Protein AF-A0A8T7JXK4-F1 (afdb_monomer)

Secondary structure (DSSP, 8-state):
---------HHHHHHHHHHS-HHHHHHHHHHHTTTT--EEHHHHHHHTT-SS--HHHHHHHHHHHHTTSEEEEEEE-SSTTPPEEEEEEE-HHHHHHHHHHHHHHHHTT-------------TTSSSS--

pLDDT: mean 80.35, std 18.59, range [34.06, 96.75]

Solvent-accessible surfa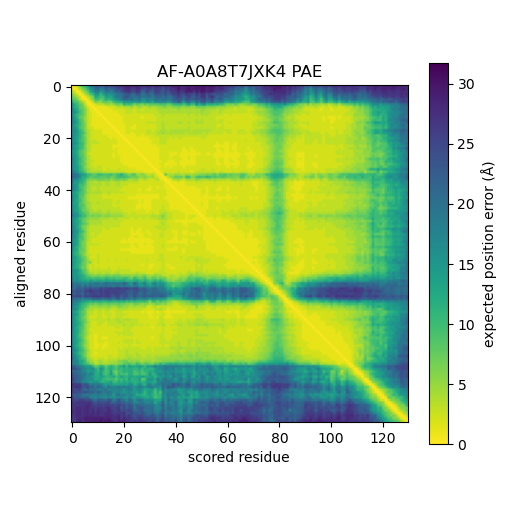ce area (backbone atoms only — not comparable to full-atom values): 7896 Å² total; per-residue (Å²): 134,82,81,78,70,81,81,81,47,58,64,61,49,46,56,53,61,69,71,46,52,75,68,52,47,51,49,52,52,54,45,49,46,46,70,68,38,76,38,37,58,66,57,52,12,51,75,71,75,34,98,60,66,48,77,67,55,51,51,47,53,50,51,33,34,76,74,59,45,27,43,80,51,76,45,82,46,101,49,102,83,54,66,71,44,54,30,36,22,40,31,74,69,42,53,53,44,52,53,52,35,44,55,50,27,62,73,70,80,39,83,60,85,79,77,91,65,82,65,74,82,59,78,84,70,67,75,80,78,122

Sequence (130 aa):
MQATMPKMDVIAFDDIVTALTPHKIRILETVYNFEHRWASRMQISRALGKKRLTPYDIRALTMFVDIGIMELSTRPMSSPLTETIYIYRISDTTAALIKEWVDWRRQNGHRPMMRSREPVQFELHLADEV

Nearest PDB structures (foldseek):
  2dpd-assembly1_B  TM=6.073E-01  e=2.375E-03  Bacillus subtilis
  5gpy-assembly1_A  TM=5.475E-01  e=2.525E-03  Homo sapiens
  7tjh-assembly1_I  TM=5.942E-01  e=9.714E-03  Saccharomyces cer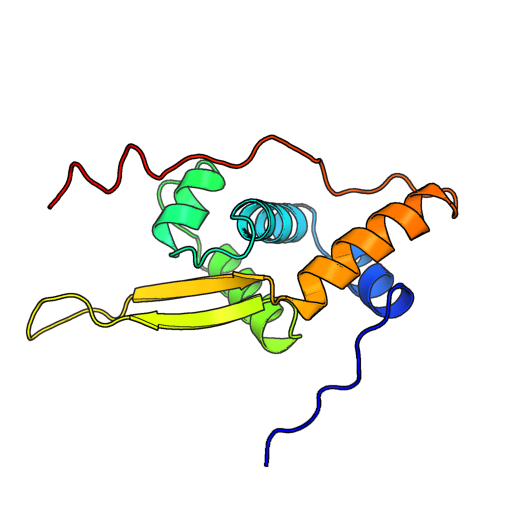evisiae
  8gxs-assembly1_EA  TM=5.011E-01  e=9.137E-03  Homo sapiens
  5xoh-assembly1_A-2  TM=5.109E-01  e=2.026E-02  Kitagawia praeruptora

Mean predicted aligned error: 8.75 Å

Radius of gyration: 15.86 Å; Cα contacts (8 Å, |Δi|>4): 126; chains: 1; bounding box: 45×24×43 Å

Structure (mmCIF, N/CA/C/O backbone):
data_AF-A0A8T7JXK4-F1
#
_entry.id   AF-A0A8T7JXK4-F1
#
loop_
_atom_site.group_PDB
_atom_site.id
_atom_site.type_symbol
_atom_site.label_atom_id
_atom_site.label_alt_id
_atom_site.label_comp_id
_atom_site.label_asym_id
_atom_site.label_entity_id
_atom_site.label_seq_id
_atom_site.pdbx_PDB_ins_code
_atom_site.Cartn_x
_atom_site.Cartn_y
_atom_site.Cartn_z
_atom_site.occupancy
_atom_site.B_iso_or_equiv
_atom_site.auth_seq_id
_atom_site.auth_comp_id
_atom_site.auth_asym_id
_atom_site.auth_atom_id
_atom_site.pdbx_PDB_model_num
ATOM 1 N N . MET A 1 1 ? -19.029 -11.609 -12.740 1.00 34.75 1 MET A N 1
ATOM 2 C CA . MET A 1 1 ? -17.993 -11.352 -13.764 1.00 34.75 1 MET A CA 1
ATOM 3 C C . MET A 1 1 ? -16.899 -10.543 -13.089 1.00 34.75 1 MET A C 1
ATOM 5 O O . MET A 1 1 ? -17.153 -9.399 -12.745 1.00 34.75 1 MET A O 1
ATOM 9 N N . GLN A 1 2 ? -15.755 -11.149 -12.765 1.00 34.06 2 GLN A N 1
ATOM 10 C CA . GLN A 1 2 ? -14.617 -10.400 -12.223 1.00 34.06 2 GLN A CA 1
ATOM 11 C C . GLN A 1 2 ? -13.885 -9.777 -13.409 1.00 34.06 2 GLN A C 1
ATOM 13 O O . GLN A 1 2 ? -13.452 -10.500 -14.304 1.00 34.06 2 GLN A O 1
ATOM 18 N N . ALA A 1 3 ? -13.820 -8.447 -13.453 1.00 36.94 3 ALA A N 1
ATOM 19 C CA . ALA A 1 3 ? -12.987 -7.746 -14.415 1.00 36.94 3 ALA A CA 1
ATOM 20 C C . ALA A 1 3 ? -11.540 -8.188 -14.180 1.00 36.94 3 ALA A C 1
ATOM 22 O O . ALA A 1 3 ? -10.975 -7.943 -13.115 1.00 36.94 3 ALA A O 1
ATOM 23 N N . THR A 1 4 ? -10.962 -8.901 -15.142 1.00 41.53 4 THR A N 1
ATOM 24 C CA . THR A 1 4 ? -9.539 -9.216 -15.133 1.00 41.53 4 THR A CA 1
ATOM 25 C C . THR A 1 4 ? -8.819 -7.887 -15.321 1.00 41.53 4 THR A C 1
ATOM 27 O O . THR A 1 4 ? -8.824 -7.336 -16.421 1.00 41.53 4 THR A O 1
ATOM 30 N N . MET A 1 5 ? -8.287 -7.314 -14.237 1.00 50.16 5 MET A N 1
ATOM 31 C CA . MET A 1 5 ? -7.412 -6.149 -14.347 1.00 50.16 5 MET A CA 1
ATOM 32 C C . ME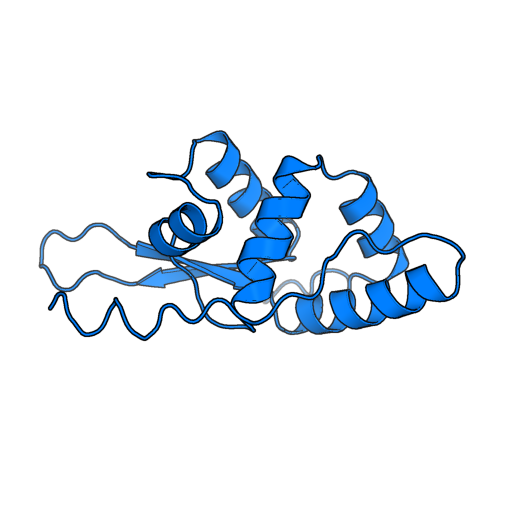T A 1 5 ? -6.300 -6.490 -15.349 1.00 50.16 5 MET A C 1
ATOM 34 O O . MET A 1 5 ? -5.797 -7.620 -15.315 1.00 50.16 5 MET A O 1
ATOM 38 N N . PRO A 1 6 ? -5.927 -5.569 -16.256 1.00 56.81 6 PRO A N 1
ATOM 39 C CA . PRO A 1 6 ? -4.783 -5.788 -17.128 1.00 56.81 6 PRO A CA 1
ATOM 40 C C . PRO A 1 6 ? -3.586 -6.171 -16.256 1.00 56.81 6 PRO A C 1
ATOM 42 O O . PRO A 1 6 ? -3.315 -5.524 -15.243 1.00 56.81 6 PRO A O 1
ATOM 45 N N . LYS A 1 7 ? -2.936 -7.285 -16.601 1.00 69.94 7 LYS A N 1
ATOM 46 C CA . LYS A 1 7 ? -1.832 -7.846 -15.822 1.00 69.94 7 LYS A CA 1
ATOM 47 C C . LYS A 1 7 ? -0.714 -6.802 -15.758 1.00 69.94 7 LYS A C 1
ATOM 49 O O . LYS A 1 7 ? -0.085 -6.530 -16.773 1.00 69.94 7 LYS A O 1
ATOM 54 N N . MET A 1 8 ? -0.516 -6.202 -14.586 1.00 86.69 8 MET A N 1
ATOM 55 C CA . MET A 1 8 ? 0.570 -5.257 -14.333 1.00 86.69 8 MET A CA 1
ATOM 56 C C . MET A 1 8 ? 1.906 -5.985 -14.515 1.00 86.69 8 MET A C 1
ATOM 58 O O . MET A 1 8 ? 2.110 -7.037 -13.907 1.00 86.69 8 MET A O 1
ATOM 62 N N . ASP A 1 9 ? 2.776 -5.455 -15.372 1.00 90.50 9 ASP A N 1
ATOM 63 C CA . ASP A 1 9 ? 4.121 -5.983 -15.600 1.00 90.50 9 ASP A CA 1
ATOM 64 C C . ASP A 1 9 ? 5.185 -5.165 -14.853 1.00 90.50 9 ASP A C 1
ATOM 66 O O . ASP A 1 9 ? 4.884 -4.175 -14.178 1.00 90.50 9 ASP A O 1
ATOM 70 N N . VAL A 1 10 ? 6.440 -5.613 -14.935 1.00 90.81 10 VAL A N 1
ATOM 71 C CA . VAL A 1 10 ? 7.554 -5.026 -14.181 1.00 90.81 10 VAL A CA 1
ATOM 72 C C . VAL A 1 10 ? 7.862 -3.583 -14.591 1.00 90.81 10 VAL A C 1
ATOM 74 O O . VAL A 1 10 ? 8.277 -2.796 -13.742 1.00 90.81 10 VAL A O 1
ATOM 77 N N . ILE A 1 11 ? 7.619 -3.217 -15.855 1.00 90.06 11 ILE A N 1
ATOM 78 C CA . ILE A 1 11 ? 7.871 -1.871 -16.387 1.00 90.06 11 ILE A CA 1
ATOM 79 C C . ILE A 1 11 ? 6.768 -0.927 -15.906 1.00 90.06 11 ILE A C 1
ATOM 81 O O . ILE A 1 11 ? 7.054 0.119 -15.331 1.00 90.06 11 ILE A O 1
ATOM 85 N N . ALA A 1 12 ? 5.505 -1.334 -16.042 1.00 90.81 12 ALA A N 1
ATOM 86 C CA . ALA A 1 12 ? 4.372 -0.566 -15.540 1.00 90.81 12 ALA A CA 1
ATOM 87 C C . ALA A 1 12 ? 4.442 -0.382 -14.014 1.00 90.81 12 ALA A C 1
ATOM 89 O O . ALA A 1 12 ? 4.137 0.693 -13.494 1.00 90.81 12 ALA A O 1
ATOM 90 N N . PHE A 1 13 ? 4.872 -1.414 -13.281 1.00 91.25 13 PHE A N 1
ATOM 91 C CA . PHE A 1 13 ? 5.106 -1.305 -11.843 1.00 91.25 13 PHE A CA 1
ATOM 92 C C . PHE A 1 13 ? 6.248 -0.336 -11.518 1.00 91.25 13 PHE A C 1
ATOM 94 O O . PHE A 1 13 ? 6.141 0.432 -10.561 1.00 91.25 13 PHE A O 1
ATOM 101 N N . ASP A 1 14 ? 7.308 -0.322 -12.328 1.00 90.75 14 ASP A N 1
ATOM 102 C CA . ASP A 1 14 ? 8.412 0.617 -12.169 1.00 90.75 14 ASP A CA 1
ATOM 103 C C . ASP A 1 14 ? 7.978 2.078 -12.312 1.00 90.75 14 ASP A C 1
ATOM 105 O O . ASP A 1 14 ? 8.326 2.912 -11.468 1.00 90.75 14 ASP A O 1
ATOM 109 N N . ASP A 1 15 ? 7.176 2.373 -13.334 1.00 90.19 15 ASP A N 1
ATOM 110 C CA . ASP A 1 15 ? 6.616 3.704 -13.571 1.00 90.19 15 ASP A CA 1
ATOM 111 C C . ASP A 1 15 ? 5.754 4.153 -12.388 1.00 90.19 15 ASP A C 1
ATOM 113 O O . ASP A 1 15 ? 5.897 5.275 -11.888 1.00 90.19 15 ASP A O 1
ATOM 117 N N . ILE A 1 16 ? 4.904 3.251 -11.877 1.00 91.00 16 ILE A N 1
ATOM 118 C CA . ILE A 1 16 ? 4.079 3.517 -10.696 1.00 91.00 16 ILE A CA 1
ATOM 119 C C . ILE A 1 16 ? 4.966 3.854 -9.500 1.00 91.00 16 ILE A C 1
ATOM 121 O O . ILE A 1 16 ? 4.775 4.907 -8.891 1.00 91.00 16 ILE A O 1
ATOM 125 N N . VAL A 1 17 ? 5.928 2.989 -9.157 1.00 89.94 17 VAL A N 1
ATOM 126 C CA . VAL A 1 17 ? 6.790 3.165 -7.977 1.00 89.94 17 VAL A CA 1
ATOM 127 C C . VAL A 1 17 ? 7.639 4.431 -8.094 1.00 89.94 17 VAL A C 1
ATOM 129 O O . VAL A 1 17 ? 7.775 5.156 -7.109 1.00 89.94 17 VAL A O 1
ATOM 132 N N . THR A 1 18 ? 8.146 4.749 -9.287 1.00 88.56 18 THR A N 1
ATOM 133 C CA . THR A 1 18 ? 8.937 5.965 -9.548 1.00 88.56 18 THR A CA 1
ATOM 134 C C . THR A 1 18 ? 8.111 7.240 -9.376 1.00 88.56 18 THR A C 1
ATOM 136 O O . THR A 1 18 ? 8.632 8.258 -8.920 1.00 88.56 18 THR A O 1
ATOM 139 N N . ALA A 1 19 ? 6.813 7.193 -9.685 1.00 89.81 19 ALA A N 1
ATOM 140 C CA . ALA A 1 19 ? 5.896 8.312 -9.486 1.00 89.81 19 ALA A CA 1
ATOM 141 C C . ALA A 1 19 ? 5.445 8.489 -8.019 1.00 89.81 19 ALA A C 1
ATOM 143 O O . ALA A 1 19 ? 4.808 9.493 -7.676 1.00 89.81 19 ALA A O 1
ATOM 144 N N . LEU A 1 20 ? 5.739 7.534 -7.127 1.00 90.56 20 LEU A N 1
ATOM 145 C CA . LEU A 1 20 ? 5.364 7.633 -5.719 1.00 90.56 20 LEU A CA 1
ATOM 146 C C . LEU A 1 20 ? 6.252 8.626 -4.966 1.00 90.56 20 LEU A C 1
ATOM 148 O O . LEU A 1 20 ? 7.470 8.677 -5.106 1.00 90.56 20 LEU A O 1
ATOM 152 N N . THR A 1 21 ? 5.635 9.371 -4.050 1.00 91.38 21 THR A N 1
ATOM 153 C CA . THR A 1 21 ? 6.395 10.163 -3.081 1.00 91.38 21 THR A CA 1
ATOM 154 C C . THR A 1 21 ? 7.129 9.238 -2.101 1.00 91.38 21 THR A C 1
ATOM 156 O O . THR A 1 21 ? 6.621 8.152 -1.798 1.00 91.38 21 THR A O 1
ATOM 159 N N . PRO A 1 22 ? 8.252 9.673 -1.492 1.00 90.12 22 PRO A N 1
ATOM 160 C CA . PRO A 1 22 ? 8.966 8.873 -0.489 1.00 90.12 22 PRO A CA 1
ATOM 161 C C . PRO A 1 22 ? 8.066 8.384 0.654 1.00 90.12 22 PRO A C 1
ATOM 163 O O . PRO A 1 22 ? 8.231 7.285 1.177 1.00 90.12 22 PRO A O 1
ATOM 166 N N . HIS A 1 23 ? 7.063 9.189 1.015 1.00 91.06 23 HIS A N 1
ATOM 167 C CA . HIS A 1 23 ? 6.072 8.829 2.023 1.00 91.06 23 HIS A CA 1
ATOM 168 C C . HIS A 1 23 ? 5.186 7.650 1.598 1.00 91.06 23 HIS A C 1
ATOM 170 O O . HIS A 1 23 ? 4.970 6.725 2.377 1.00 91.06 23 HIS A O 1
ATOM 176 N N . LYS A 1 24 ? 4.686 7.662 0.356 1.00 94.12 24 LYS A N 1
ATOM 177 C CA . LYS A 1 24 ? 3.875 6.567 -0.197 1.00 94.12 24 LYS A CA 1
ATOM 178 C C . LYS A 1 24 ? 4.697 5.288 -0.351 1.00 94.12 24 LYS A C 1
ATOM 180 O O . LYS A 1 24 ? 4.194 4.222 -0.012 1.00 94.12 24 LYS A O 1
ATOM 185 N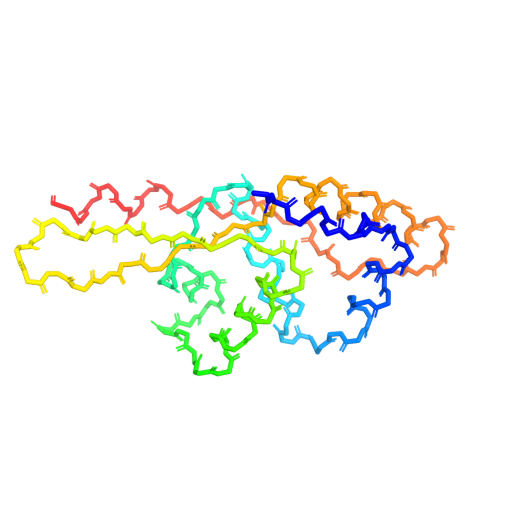 N . ILE A 1 25 ? 5.958 5.405 -0.771 1.00 92.56 25 ILE A N 1
ATOM 186 C CA . ILE A 1 25 ? 6.897 4.275 -0.832 1.00 92.56 25 ILE A CA 1
ATOM 187 C C . ILE A 1 25 ? 7.045 3.643 0.552 1.00 92.56 25 ILE A C 1
ATOM 189 O O . ILE A 1 25 ? 6.867 2.440 0.694 1.00 92.56 25 ILE A O 1
ATOM 193 N N . ARG A 1 26 ? 7.244 4.453 1.598 1.00 91.94 26 ARG A N 1
ATOM 194 C CA . ARG A 1 26 ? 7.353 3.942 2.971 1.00 91.94 26 ARG A CA 1
ATOM 195 C C . ARG A 1 26 ? 6.091 3.214 3.444 1.00 9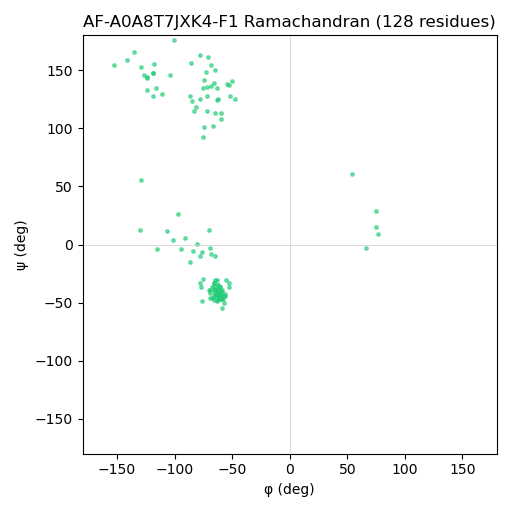1.94 26 ARG A C 1
ATOM 197 O O . ARG A 1 26 ? 6.196 2.234 4.177 1.00 91.94 26 ARG A O 1
ATOM 204 N N . ILE A 1 27 ? 4.899 3.674 3.054 1.00 94.56 27 ILE A N 1
ATOM 205 C CA . ILE A 1 27 ? 3.641 2.967 3.353 1.00 94.56 27 ILE A CA 1
ATOM 206 C C . ILE A 1 27 ? 3.602 1.620 2.625 1.00 94.56 27 ILE A C 1
ATOM 208 O O . ILE A 1 27 ? 3.299 0.610 3.256 1.00 94.56 27 ILE A O 1
ATOM 212 N N . LEU A 1 28 ? 3.930 1.601 1.330 1.00 93.56 28 LEU A N 1
ATOM 213 C CA . LEU A 1 28 ? 3.981 0.382 0.524 1.00 93.56 28 LEU A CA 1
ATOM 214 C C . LEU A 1 28 ? 4.945 -0.647 1.128 1.00 93.56 28 LEU A C 1
ATOM 216 O O . LEU A 1 28 ? 4.542 -1.778 1.383 1.00 93.56 28 LEU A O 1
ATOM 220 N N . GLU A 1 29 ? 6.175 -0.233 1.438 1.00 91.62 29 GLU A N 1
ATOM 221 C CA . GLU A 1 29 ? 7.173 -1.061 2.126 1.00 91.62 29 GLU A CA 1
ATOM 222 C C . GLU A 1 29 ? 6.649 -1.580 3.466 1.00 91.62 29 GLU A C 1
ATOM 224 O O . GLU A 1 29 ? 6.799 -2.755 3.785 1.00 91.62 29 GLU A O 1
ATOM 229 N N . THR A 1 30 ? 5.998 -0.715 4.250 1.00 92.62 30 THR A N 1
ATOM 230 C CA . THR A 1 30 ? 5.464 -1.094 5.562 1.00 92.62 30 THR A CA 1
ATOM 231 C C . THR A 1 30 ? 4.446 -2.218 5.441 1.00 92.62 30 THR A C 1
ATOM 233 O O . THR A 1 30 ? 4.527 -3.175 6.201 1.00 92.62 30 THR A O 1
ATOM 236 N N . VAL A 1 31 ? 3.502 -2.121 4.500 1.00 93.38 31 VAL A N 1
ATOM 237 C CA . VAL A 1 31 ? 2.483 -3.162 4.288 1.00 93.38 31 VAL A CA 1
ATOM 238 C C . VAL A 1 31 ? 3.110 -4.426 3.692 1.00 93.38 31 VAL A C 1
ATOM 240 O O . VAL A 1 31 ? 2.764 -5.526 4.113 1.00 93.38 31 VAL A O 1
ATOM 243 N N . TYR A 1 32 ? 4.068 -4.289 2.771 1.00 91.19 32 TYR A N 1
ATOM 244 C CA . TYR A 1 32 ? 4.812 -5.418 2.202 1.00 91.19 32 TYR A CA 1
ATOM 245 C C . TYR A 1 32 ? 5.563 -6.227 3.267 1.00 91.19 32 TYR A C 1
ATOM 247 O O . TYR A 1 32 ? 5.519 -7.457 3.254 1.00 91.19 32 TYR A O 1
ATOM 255 N N . ASN A 1 33 ? 6.149 -5.555 4.259 1.00 89.88 33 ASN A N 1
ATOM 256 C CA . ASN A 1 33 ? 6.892 -6.187 5.354 1.00 89.88 33 ASN A CA 1
ATOM 257 C C . ASN A 1 33 ? 6.020 -6.983 6.346 1.00 89.88 33 ASN A C 1
ATOM 259 O O . ASN A 1 33 ? 6.555 -7.599 7.267 1.00 89.88 33 ASN A O 1
ATOM 263 N N . PHE A 1 34 ? 4.692 -6.998 6.181 1.00 87.94 34 PHE A N 1
ATOM 264 C CA . PHE A 1 34 ? 3.823 -7.936 6.898 1.00 87.94 34 PHE A CA 1
ATOM 265 C C . PHE A 1 34 ? 3.787 -9.336 6.258 1.00 87.94 34 PHE A C 1
ATOM 267 O O . PHE A 1 34 ? 3.118 -10.210 6.806 1.00 87.94 34 PHE A O 1
ATOM 274 N N . GLU A 1 35 ? 4.519 -9.571 5.161 1.00 81.81 35 GLU A N 1
ATOM 275 C CA . GLU A 1 35 ? 4.694 -10.885 4.517 1.00 81.81 35 GLU A CA 1
ATOM 276 C C . GLU A 1 35 ? 3.358 -11.558 4.175 1.00 81.81 35 GLU A C 1
ATOM 278 O O . GLU A 1 35 ? 3.028 -12.629 4.674 1.00 81.81 35 GLU A O 1
ATOM 283 N N . HIS A 1 36 ? 2.552 -10.907 3.333 1.00 75.44 36 HIS A N 1
ATOM 284 C CA . HIS A 1 36 ? 1.224 -11.384 2.904 1.00 75.44 36 HIS A CA 1
ATOM 285 C C . HIS A 1 36 ? 0.155 -11.453 4.010 1.00 75.44 36 HIS A C 1
ATOM 287 O O . HIS A 1 36 ? -1.013 -11.739 3.720 1.00 75.44 36 HIS A O 1
ATOM 293 N N . ARG A 1 37 ? 0.498 -11.143 5.266 1.00 87.88 37 ARG A N 1
ATOM 294 C CA . ARG A 1 37 ? -0.483 -11.041 6.349 1.00 87.88 37 ARG A CA 1
ATOM 295 C C . ARG A 1 37 ? -1.324 -9.777 6.204 1.00 87.88 37 ARG A C 1
ATOM 297 O O . ARG A 1 37 ? -0.866 -8.727 5.757 1.00 87.88 37 ARG A O 1
ATOM 304 N N . TRP A 1 38 ? -2.570 -9.887 6.646 1.00 91.56 38 TRP A N 1
ATOM 305 C CA . TRP A 1 38 ? -3.481 -8.759 6.769 1.00 91.56 38 TRP A CA 1
ATOM 306 C C . TRP A 1 38 ? -3.071 -7.859 7.940 1.00 91.56 38 TRP A C 1
ATOM 308 O O . TRP A 1 38 ? -2.955 -8.328 9.071 1.00 91.56 38 TRP A O 1
ATOM 318 N N . ALA A 1 39 ? -2.919 -6.562 7.681 1.00 91.62 39 ALA A N 1
ATOM 319 C CA . ALA A 1 39 ? -2.562 -5.555 8.671 1.00 91.62 39 ALA A CA 1
ATOM 320 C C . ALA A 1 39 ? -3.666 -4.497 8.813 1.00 91.62 39 ALA A C 1
ATOM 322 O O . ALA A 1 39 ? -4.108 -3.880 7.843 1.00 91.62 39 ALA A O 1
ATOM 323 N N . SER A 1 40 ? -4.107 -4.259 10.044 1.00 92.56 40 SER A N 1
ATOM 324 C CA . SER A 1 40 ? -5.033 -3.177 10.387 1.00 92.56 40 SER A CA 1
ATOM 325 C C . SER A 1 40 ? -4.368 -1.803 10.297 1.00 92.56 40 SER A C 1
ATOM 327 O O . SER A 1 40 ? -3.146 -1.667 10.398 1.00 92.56 40 SER A O 1
ATOM 329 N N . ARG A 1 41 ? -5.179 -0.740 10.214 1.00 93.00 41 ARG A N 1
ATOM 330 C CA . ARG A 1 41 ? -4.682 0.651 10.273 1.00 93.00 41 ARG A CA 1
ATOM 331 C C . ARG A 1 41 ? -3.803 0.922 11.500 1.00 93.00 41 ARG A C 1
ATOM 333 O O . ARG A 1 41 ? -2.830 1.660 11.382 1.00 93.00 41 ARG A O 1
ATOM 340 N N . MET A 1 42 ? -4.125 0.315 12.647 1.00 90.56 42 MET A N 1
ATOM 341 C CA . MET A 1 42 ? -3.354 0.447 13.889 1.00 90.56 42 MET A CA 1
ATOM 342 C C . MET A 1 42 ? -1.970 -0.208 13.775 1.00 90.56 42 MET A C 1
ATOM 344 O O . MET A 1 42 ? -0.963 0.397 14.144 1.00 90.56 42 MET A O 1
ATOM 348 N N . GLN A 1 43 ? -1.901 -1.426 13.230 1.00 92.50 43 GLN A N 1
ATOM 349 C CA . GLN A 1 43 ? -0.629 -2.121 12.999 1.00 92.50 43 GLN A CA 1
ATOM 350 C C . GLN A 1 43 ? 0.246 -1.344 12.007 1.00 92.50 43 GLN A C 1
ATOM 352 O O . GLN A 1 43 ? 1.424 -1.116 12.277 1.00 92.50 43 GLN A O 1
ATOM 357 N N . ILE A 1 44 ? -0.347 -0.843 10.916 1.00 94.06 44 ILE A N 1
ATOM 358 C CA . ILE A 1 44 ? 0.355 -0.016 9.924 1.00 94.06 44 ILE A CA 1
ATOM 359 C C . ILE A 1 44 ? 0.856 1.289 10.562 1.00 94.06 44 ILE A C 1
ATOM 361 O O . ILE A 1 44 ? 2.006 1.668 10.347 1.00 94.06 44 ILE A O 1
ATOM 365 N N . SER A 1 45 ? 0.052 1.980 11.386 1.00 94.00 45 SER A N 1
ATOM 366 C CA . SER A 1 45 ? 0.517 3.208 12.048 1.00 94.00 45 SER A CA 1
ATOM 367 C C . SER A 1 45 ? 1.670 2.950 13.007 1.00 94.00 45 SER A C 1
ATOM 369 O O . SER A 1 45 ? 2.643 3.702 12.980 1.00 94.00 45 SER A O 1
ATOM 371 N N . ARG A 1 46 ? 1.602 1.873 13.802 1.00 92.75 46 ARG A N 1
ATOM 372 C CA . ARG A 1 46 ? 2.682 1.484 14.721 1.00 92.75 46 ARG A CA 1
ATOM 373 C C . ARG A 1 46 ? 3.972 1.179 13.958 1.00 92.75 46 ARG A C 1
ATOM 375 O O . ARG A 1 46 ? 5.014 1.719 14.312 1.00 92.75 46 ARG A O 1
ATOM 382 N N . ALA A 1 47 ? 3.892 0.419 12.866 1.00 91.88 47 ALA A N 1
ATOM 383 C CA . ALA A 1 47 ? 5.040 0.116 12.008 1.00 91.88 47 ALA A CA 1
ATOM 384 C C . ALA A 1 47 ? 5.639 1.367 11.329 1.00 91.88 47 ALA A C 1
ATOM 386 O O . ALA A 1 47 ? 6.849 1.458 11.130 1.00 91.88 47 ALA A O 1
ATOM 387 N N . LEU A 1 48 ? 4.817 2.385 11.049 1.00 91.19 48 LEU A N 1
ATOM 388 C CA . LEU A 1 48 ? 5.282 3.694 10.578 1.00 91.19 48 LEU A CA 1
ATOM 389 C C . LEU A 1 48 ? 5.884 4.578 11.688 1.00 91.19 48 LEU A C 1
ATOM 391 O O . LEU A 1 48 ? 6.399 5.652 11.371 1.00 91.19 48 LEU A O 1
ATOM 395 N N . GLY A 1 49 ? 5.829 4.165 12.960 1.00 92.19 49 GLY A N 1
ATOM 396 C CA . GLY A 1 49 ? 6.257 4.966 14.113 1.00 92.19 49 GLY A CA 1
ATOM 397 C C . GLY A 1 49 ? 5.268 6.077 14.484 1.00 92.19 49 GLY A C 1
ATOM 398 O O . GLY A 1 49 ? 5.667 7.132 14.971 1.00 92.19 49 GLY A O 1
ATOM 399 N N . LYS A 1 50 ? 3.974 5.881 14.205 1.00 91.81 50 LYS A N 1
ATOM 400 C CA . LYS A 1 50 ? 2.906 6.870 14.403 1.00 91.81 50 LYS A CA 1
ATOM 401 C C . LYS A 1 50 ? 1.858 6.364 15.393 1.00 91.81 50 LYS A C 1
ATOM 403 O O . LYS A 1 50 ? 1.500 5.190 15.390 1.00 91.81 50 LYS A O 1
ATOM 408 N N . LYS A 1 51 ? 1.262 7.286 16.160 1.00 91.88 51 LYS A N 1
ATOM 409 C CA . LYS A 1 51 ? 0.115 6.986 17.042 1.00 91.88 51 LYS A CA 1
ATOM 410 C C . LYS A 1 51 ? -1.146 6.595 16.260 1.00 91.88 51 LYS A C 1
ATOM 412 O O . LYS A 1 51 ? -1.928 5.778 16.724 1.00 91.88 51 LYS A O 1
ATOM 417 N N . ARG A 1 52 ? -1.361 7.216 15.097 1.00 93.19 52 ARG A N 1
ATOM 418 C CA . ARG A 1 52 ? -2.497 6.962 14.200 1.00 93.19 52 ARG A CA 1
ATOM 419 C C . ARG A 1 52 ? -2.125 7.284 12.759 1.00 93.19 52 ARG A C 1
ATOM 421 O O . ARG A 1 52 ? -1.258 8.128 12.524 1.00 93.19 52 ARG A O 1
ATOM 428 N N . LEU A 1 53 ? -2.807 6.652 11.809 1.00 94.50 53 LEU A N 1
ATOM 429 C CA . LEU A 1 53 ? -2.734 7.057 10.408 1.00 94.50 53 LEU A CA 1
ATOM 430 C C . LEU A 1 53 ? -3.410 8.417 10.221 1.00 94.50 53 LEU A C 1
ATOM 432 O O . LEU A 1 53 ? -4.480 8.687 10.764 1.00 94.50 53 LEU A O 1
ATOM 436 N N . THR A 1 54 ? -2.767 9.282 9.450 1.00 95.88 54 THR A N 1
ATOM 437 C CA . THR A 1 54 ? -3.343 10.554 9.013 1.00 95.88 54 THR A CA 1
ATOM 438 C C . THR A 1 54 ? -4.326 10.327 7.859 1.00 95.88 54 THR A C 1
ATOM 440 O O . THR A 1 54 ? -4.246 9.303 7.175 1.00 95.88 54 THR A O 1
ATOM 443 N N . PRO A 1 55 ? -5.201 11.300 7.547 1.00 96.38 55 PRO A N 1
ATOM 444 C CA . PRO A 1 55 ? -6.020 11.235 6.337 1.00 96.38 55 PRO A CA 1
ATOM 445 C C . PRO A 1 55 ? -5.192 11.057 5.054 1.00 96.38 55 PRO A C 1
ATOM 447 O O . PRO A 1 55 ? -5.656 10.430 4.108 1.00 96.38 55 PRO A O 1
ATOM 450 N N . TYR A 1 56 ? -3.958 11.575 5.019 1.00 95.56 56 TYR A N 1
ATOM 451 C CA . TYR A 1 56 ? -3.048 11.385 3.889 1.00 95.56 56 TYR A CA 1
ATOM 452 C C . TYR A 1 56 ? -2.554 9.936 3.777 1.00 95.56 56 TYR A C 1
ATOM 454 O O . TYR A 1 56 ? -2.536 9.387 2.679 1.00 95.56 56 TYR A O 1
ATOM 462 N N . ASP A 1 57 ? -2.223 9.298 4.906 1.00 96.62 57 ASP A N 1
ATOM 463 C CA . ASP A 1 57 ? -1.845 7.880 4.942 1.00 96.62 57 ASP A CA 1
ATOM 464 C C . ASP A 1 57 ? -2.998 6.986 4.455 1.00 96.62 57 ASP A C 1
ATOM 466 O O . ASP A 1 57 ? -2.791 6.085 3.648 1.00 96.62 57 ASP A O 1
ATOM 470 N N . ILE A 1 58 ? -4.228 7.269 4.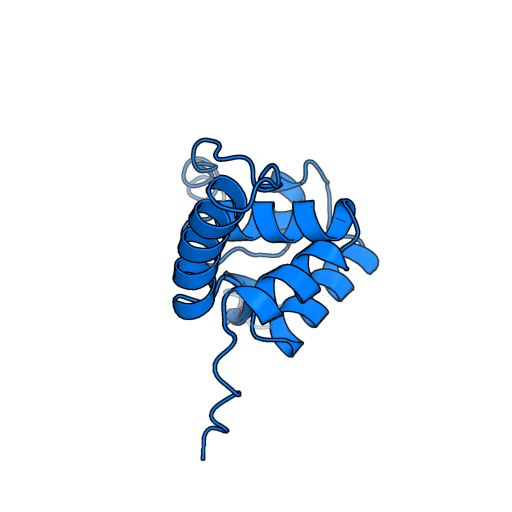903 1.00 96.25 58 ILE A N 1
ATOM 471 C CA . ILE A 1 58 ? -5.422 6.509 4.504 1.00 96.25 58 ILE A CA 1
ATOM 472 C C . ILE A 1 58 ? -5.682 6.663 3.003 1.00 96.25 58 ILE A C 1
ATOM 474 O O . ILE A 1 58 ? -5.922 5.666 2.331 1.00 96.25 58 ILE A O 1
ATOM 478 N N . ARG A 1 59 ? -5.564 7.880 2.454 1.00 96.75 59 ARG A N 1
ATOM 479 C CA . ARG A 1 59 ? -5.685 8.102 1.004 1.00 96.75 59 ARG A CA 1
ATOM 480 C C . ARG A 1 59 ? -4.632 7.339 0.203 1.00 96.75 59 ARG A C 1
ATOM 482 O O . ARG A 1 59 ? -4.945 6.868 -0.882 1.00 96.75 59 ARG A O 1
ATOM 489 N N . ALA A 1 60 ? -3.408 7.210 0.715 1.00 96.62 60 ALA A N 1
ATOM 490 C CA . ALA A 1 60 ? -2.381 6.402 0.061 1.00 96.62 60 ALA A CA 1
ATOM 491 C C . ALA A 1 60 ? -2.751 4.910 0.055 1.00 96.62 60 ALA A C 1
ATOM 493 O O . ALA A 1 60 ? -2.620 4.270 -0.981 1.00 96.62 60 ALA A O 1
ATOM 494 N N . LEU A 1 61 ? -3.266 4.378 1.169 1.00 96.75 61 LEU A N 1
ATOM 495 C CA . LEU A 1 61 ? -3.757 2.997 1.232 1.00 96.75 61 LEU A CA 1
ATOM 496 C C . LEU A 1 61 ? -4.918 2.757 0.260 1.00 96.75 61 LEU A C 1
ATOM 498 O O . LEU A 1 61 ? -4.893 1.776 -0.472 1.00 96.75 61 LEU A O 1
ATOM 502 N N . THR A 1 62 ? -5.901 3.661 0.210 1.00 96.19 62 THR A N 1
ATOM 503 C CA . THR A 1 62 ? -7.010 3.578 -0.756 1.00 96.19 62 THR A CA 1
ATOM 504 C C . THR A 1 62 ? -6.494 3.604 -2.191 1.00 96.19 62 THR A C 1
ATOM 506 O O . THR A 1 62 ? -6.831 2.721 -2.964 1.00 96.19 62 THR A O 1
ATOM 509 N N . MET A 1 63 ? -5.586 4.529 -2.517 1.00 96.00 63 MET A N 1
ATOM 510 C CA . MET A 1 63 ? -4.965 4.600 -3.842 1.00 96.00 63 MET A CA 1
ATOM 511 C C . MET A 1 63 ? -4.279 3.282 -4.229 1.00 96.00 63 MET A C 1
ATOM 513 O O . MET A 1 63 ? -4.414 2.851 -5.366 1.00 96.00 63 MET A O 1
ATOM 517 N N . PHE A 1 64 ? -3.558 2.629 -3.308 1.00 95.81 64 PHE A N 1
ATOM 518 C CA . PHE A 1 64 ? -2.922 1.336 -3.581 1.00 95.81 64 PHE A CA 1
ATOM 519 C C . PHE A 1 64 ? -3.925 0.206 -3.821 1.00 95.81 64 PHE A C 1
ATOM 521 O O . PHE A 1 64 ? -3.637 -0.691 -4.610 1.00 95.81 64 PHE A O 1
ATOM 528 N N . VAL A 1 65 ? -5.082 0.249 -3.162 1.00 95.50 65 VAL A N 1
ATOM 529 C CA . VAL A 1 65 ? -6.179 -0.696 -3.404 1.00 95.50 65 VAL A CA 1
ATOM 530 C C . VAL A 1 65 ? -6.796 -0.452 -4.779 1.00 95.50 65 VAL A C 1
ATOM 532 O O . VAL A 1 65 ? -6.944 -1.393 -5.553 1.00 95.50 65 VAL A O 1
ATOM 535 N N . ASP A 1 66 ? -7.067 0.807 -5.123 1.00 93.94 66 ASP A N 1
ATOM 536 C CA . ASP A 1 66 ? -7.699 1.183 -6.393 1.00 93.94 66 ASP A CA 1
ATOM 537 C C . ASP A 1 66 ? -6.849 0.787 -7.612 1.00 93.94 66 ASP A C 1
ATOM 539 O O . ASP A 1 66 ? -7.387 0.395 -8.646 1.00 93.94 66 ASP A O 1
ATOM 543 N N . ILE A 1 67 ? -5.517 0.847 -7.492 1.00 91.56 67 ILE A N 1
ATOM 544 C CA . ILE A 1 67 ? -4.583 0.432 -8.556 1.00 91.56 67 ILE A CA 1
ATOM 545 C C . ILE A 1 67 ? -4.162 -1.043 -8.465 1.00 91.56 67 ILE A C 1
ATOM 547 O O . ILE A 1 67 ? -3.300 -1.480 -9.223 1.00 91.56 67 ILE A O 1
ATOM 551 N N . GLY A 1 68 ? -4.747 -1.821 -7.548 1.00 91.81 68 GLY A N 1
ATOM 552 C CA . GLY A 1 68 ? -4.527 -3.267 -7.441 1.00 91.81 68 GLY A CA 1
ATOM 553 C C . GLY A 1 68 ? -3.182 -3.693 -6.840 1.00 91.81 68 GLY A C 1
ATOM 554 O O . GLY A 1 68 ? -2.805 -4.855 -6.961 1.00 91.81 68 GLY A O 1
ATOM 555 N N . ILE A 1 69 ? -2.452 -2.784 -6.184 1.00 93.25 69 ILE A N 1
ATOM 556 C CA . ILE A 1 69 ? -1.221 -3.108 -5.435 1.00 93.25 69 ILE A CA 1
ATOM 557 C C . ILE A 1 69 ? -1.557 -3.767 -4.090 1.00 93.25 69 ILE A C 1
ATOM 559 O O . ILE A 1 69 ? -0.847 -4.660 -3.620 1.00 93.25 69 ILE A O 1
ATOM 563 N N . MET A 1 70 ? -2.638 -3.312 -3.456 1.00 95.19 70 MET A N 1
ATOM 564 C CA . MET A 1 70 ? -3.118 -3.815 -2.173 1.00 95.19 70 MET A CA 1
ATOM 565 C C . MET A 1 70 ? -4.511 -4.414 -2.300 1.00 95.19 70 MET A C 1
ATOM 567 O O . MET A 1 70 ? -5.316 -4.015 -3.134 1.00 95.19 70 MET A O 1
ATOM 571 N N . GLU A 1 71 ? -4.817 -5.322 -1.389 1.00 94.88 71 GLU A N 1
ATOM 572 C CA . GLU A 1 71 ? -6.168 -5.794 -1.141 1.00 94.88 71 GLU A CA 1
ATOM 573 C C . GLU A 1 71 ? -6.700 -5.169 0.147 1.00 94.88 71 GLU A C 1
ATOM 575 O O . GLU A 1 71 ? -5.954 -4.957 1.109 1.00 94.88 71 GLU A O 1
ATOM 580 N N . LEU A 1 72 ? -8.005 -4.900 0.169 1.00 95.00 72 LEU A N 1
ATOM 581 C CA . LEU A 1 72 ? -8.731 -4.413 1.334 1.00 95.00 72 LEU A CA 1
ATOM 582 C C . LEU A 1 72 ? -9.773 -5.447 1.751 1.00 95.00 72 LEU A C 1
ATOM 584 O O . LEU A 1 72 ? -10.536 -5.945 0.928 1.00 95.00 72 LEU A O 1
ATOM 588 N N . SER A 1 73 ? -9.838 -5.716 3.048 1.00 92.44 73 SER A N 1
ATOM 589 C CA . SER A 1 73 ? -10.897 -6.509 3.660 1.00 92.44 73 SER A CA 1
ATOM 590 C C . SER A 1 73 ? -11.373 -5.831 4.942 1.00 92.44 73 SER A C 1
ATOM 592 O O . SER A 1 73 ? -10.742 -4.903 5.464 1.00 92.44 73 SER A O 1
ATOM 594 N N . THR A 1 74 ? -12.519 -6.274 5.437 1.00 89.00 74 THR A N 1
ATOM 595 C CA . THR A 1 74 ? -13.125 -5.788 6.669 1.00 89.00 74 THR A CA 1
ATOM 596 C C . THR A 1 74 ? -13.371 -6.945 7.623 1.00 89.00 74 THR A C 1
ATOM 598 O O . THR A 1 74 ? -13.691 -8.060 7.212 1.00 89.00 74 THR A O 1
ATOM 601 N N . ARG A 1 75 ? -13.206 -6.693 8.924 1.00 79.38 75 ARG A N 1
ATOM 602 C CA . ARG A 1 75 ? -13.573 -7.645 9.978 1.00 79.38 75 ARG A CA 1
ATOM 603 C C . ARG A 1 75 ? -14.550 -6.989 10.953 1.00 79.38 75 ARG A C 1
ATOM 605 O O . ARG A 1 75 ? -14.288 -5.853 11.369 1.00 79.38 75 ARG A O 1
ATOM 612 N N . PRO A 1 76 ? -15.652 -7.669 11.320 1.00 74.50 76 PRO A N 1
ATOM 613 C CA . PRO A 1 76 ? -16.491 -7.217 12.418 1.00 74.50 76 PRO A CA 1
ATOM 614 C C . PRO A 1 76 ? -15.691 -7.320 13.719 1.00 74.50 76 PRO A C 1
ATOM 616 O O . PRO A 1 76 ? -14.941 -8.276 13.922 1.00 74.50 76 PRO A O 1
ATOM 619 N N . MET A 1 77 ? -15.828 -6.324 14.587 1.00 72.00 77 MET A N 1
ATOM 620 C CA . MET A 1 77 ? -15.318 -6.413 15.951 1.00 72.00 77 MET A CA 1
ATOM 621 C C . MET A 1 77 ? -16.392 -7.106 16.817 1.00 72.00 77 MET A C 1
ATOM 623 O O . MET A 1 77 ? -17.566 -7.128 16.463 1.00 72.00 77 MET A O 1
ATOM 627 N N . SER A 1 78 ? -16.016 -7.731 17.927 1.00 60.03 78 SER A N 1
ATOM 628 C CA . SER A 1 78 ? -16.827 -8.721 18.663 1.00 60.03 78 SER A CA 1
ATOM 629 C C . SER A 1 78 ? -18.065 -8.192 19.416 1.00 60.03 78 SER A C 1
ATOM 631 O O . SER A 1 78 ? -18.606 -8.900 20.260 1.00 60.03 78 SER A O 1
ATOM 633 N N . SER A 1 79 ? -18.506 -6.956 19.183 1.00 58.06 79 SER A N 1
ATOM 634 C CA . SER A 1 79 ? -19.545 -6.278 19.971 1.00 58.06 79 SER A CA 1
ATOM 635 C C . SER A 1 79 ? -20.772 -5.911 19.111 1.00 58.06 79 SER A C 1
ATOM 637 O O . SER A 1 79 ? -20.639 -5.600 17.934 1.00 58.06 79 SER A O 1
ATOM 639 N N . PRO A 1 80 ? -22.000 -5.915 19.656 1.00 53.03 80 PRO A N 1
ATOM 640 C CA . PRO A 1 80 ? -23.225 -5.686 18.876 1.00 53.03 80 PRO A CA 1
ATOM 641 C C . PRO A 1 80 ? -23.355 -4.279 18.257 1.00 53.03 80 PRO A C 1
ATOM 643 O O . PRO A 1 80 ? -24.254 -4.045 17.455 1.00 53.03 80 PRO A O 1
ATOM 646 N N . LEU A 1 81 ? -22.476 -3.340 18.630 1.00 56.97 81 LEU A N 1
ATOM 647 C CA . LEU A 1 81 ? -22.456 -1.944 18.164 1.00 56.97 81 LEU A CA 1
ATOM 648 C C . LEU A 1 81 ? -21.310 -1.649 17.172 1.00 56.97 81 LEU A C 1
ATOM 650 O O . LEU A 1 81 ? -20.978 -0.488 16.942 1.00 56.97 81 LEU A O 1
ATOM 654 N N . THR A 1 82 ? -20.622 -2.671 16.653 1.00 57.66 82 THR A N 1
ATOM 655 C CA . THR A 1 82 ? -19.201 -2.511 16.316 1.00 57.66 82 THR A CA 1
ATOM 656 C C . THR A 1 82 ? -18.807 -1.735 15.077 1.00 57.66 82 THR A C 1
ATOM 658 O O . THR A 1 82 ? -19.224 -2.001 13.952 1.00 57.66 82 THR A O 1
ATOM 661 N N . GLU A 1 83 ? -17.812 -0.891 15.338 1.00 71.38 83 GLU A N 1
ATOM 662 C CA . GLU A 1 83 ? -16.828 -0.338 14.425 1.00 71.38 83 GLU A CA 1
ATOM 663 C C . GLU A 1 83 ? -16.205 -1.442 13.543 1.00 71.38 83 GLU A C 1
ATOM 665 O O . GLU A 1 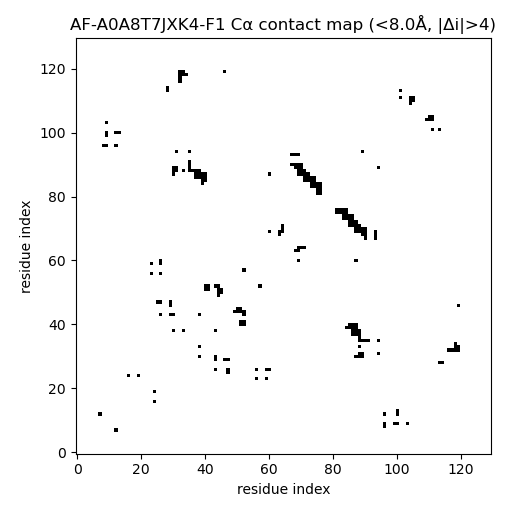83 ? -15.699 -2.458 14.023 1.00 71.38 83 GLU A O 1
ATOM 670 N N . THR A 1 84 ? -16.274 -1.266 12.222 1.00 77.56 84 THR A N 1
ATOM 671 C CA . THR A 1 84 ? -15.672 -2.187 11.249 1.00 77.56 84 THR A CA 1
ATOM 672 C C . THR A 1 84 ? -14.164 -1.949 11.168 1.00 77.56 84 THR A C 1
ATOM 674 O O . THR A 1 84 ? -13.729 -0.834 10.866 1.00 77.56 84 THR A O 1
ATOM 677 N N . ILE A 1 85 ? -13.348 -2.989 11.375 1.00 84.88 85 ILE A N 1
ATOM 678 C CA . ILE A 1 85 ? -11.891 -2.877 11.233 1.00 84.88 85 ILE A CA 1
ATOM 679 C C . ILE A 1 85 ? -11.508 -3.084 9.769 1.00 84.88 85 ILE A C 1
ATOM 681 O O . ILE A 1 85 ? -11.782 -4.132 9.188 1.00 84.88 85 ILE A O 1
ATOM 685 N N . TYR A 1 86 ? -10.814 -2.101 9.196 1.00 87.50 86 TYR A N 1
ATOM 686 C CA . TYR A 1 86 ? -10.207 -2.195 7.869 1.00 87.50 86 TYR A CA 1
ATOM 687 C C . TYR A 1 86 ? -8.818 -2.822 7.968 1.00 87.50 86 TYR A C 1
ATOM 689 O O . TYR A 1 86 ? -7.970 -2.343 8.732 1.00 87.50 86 TYR A O 1
ATOM 697 N N . ILE A 1 87 ? -8.588 -3.855 7.164 1.00 92.44 87 ILE A N 1
ATOM 698 C CA . ILE A 1 87 ? -7.321 -4.576 7.066 1.00 92.44 87 ILE A CA 1
ATOM 699 C C . ILE A 1 87 ? -6.825 -4.581 5.621 1.00 92.44 87 ILE A C 1
ATOM 701 O O . ILE A 1 87 ? -7.614 -4.682 4.683 1.00 92.44 87 ILE A O 1
ATOM 705 N N . TYR A 1 88 ? -5.512 -4.470 5.456 1.00 95.12 88 TYR A N 1
ATOM 706 C CA . TYR A 1 88 ? -4.841 -4.338 4.167 1.00 95.12 88 TYR A CA 1
ATOM 707 C C . TYR A 1 88 ? -3.762 -5.409 4.032 1.00 95.12 88 TYR A C 1
ATOM 709 O O . TYR A 1 88 ? -3.106 -5.741 5.018 1.00 95.12 88 TYR A O 1
ATOM 717 N N . ARG A 1 89 ? -3.540 -5.917 2.823 1.00 94.12 89 ARG A N 1
ATOM 718 C CA . ARG A 1 89 ? -2.363 -6.738 2.491 1.00 94.12 89 ARG A CA 1
ATOM 719 C C . ARG A 1 89 ? -1.857 -6.397 1.095 1.00 94.12 89 ARG A C 1
ATOM 721 O O . ARG A 1 89 ? -2.620 -5.879 0.285 1.00 94.12 89 ARG A O 1
ATOM 728 N N . ILE A 1 90 ? -0.595 -6.699 0.802 1.00 92.81 90 ILE A N 1
ATOM 729 C CA . ILE A 1 90 ? -0.124 -6.743 -0.590 1.00 92.81 90 ILE A CA 1
ATOM 730 C C . ILE A 1 90 ? -0.730 -7.979 -1.255 1.00 92.81 90 ILE A C 1
ATOM 732 O O . ILE A 1 90 ? -0.744 -9.046 -0.639 1.00 92.81 90 ILE A O 1
ATOM 736 N N . SER A 1 91 ? -1.244 -7.834 -2.479 1.00 89.38 91 SER A N 1
ATOM 737 C CA . SER A 1 91 ? -1.768 -8.983 -3.227 1.00 89.38 91 SER A CA 1
ATOM 738 C C . SER A 1 91 ? -0.640 -9.966 -3.554 1.00 89.38 91 SER A C 1
ATOM 740 O O . SER A 1 91 ? 0.508 -9.563 -3.751 1.00 89.38 91 SER A O 1
ATOM 742 N N . ASP A 1 92 ? -0.945 -11.258 -3.665 1.00 88.38 92 ASP A N 1
ATOM 743 C CA . ASP A 1 92 ? 0.086 -12.267 -3.951 1.00 88.38 92 ASP A CA 1
ATOM 744 C C . ASP A 1 92 ? 0.755 -12.027 -5.316 1.00 88.38 92 ASP A C 1
ATOM 746 O O . ASP A 1 92 ? 1.969 -12.183 -5.464 1.00 88.38 92 ASP A O 1
ATOM 750 N N . THR A 1 93 ? -0.026 -11.536 -6.283 1.00 89.25 93 THR A N 1
ATOM 751 C CA . THR A 1 93 ? 0.468 -11.130 -7.605 1.00 89.25 93 THR A CA 1
ATOM 752 C C . THR A 1 93 ? 1.447 -9.963 -7.490 1.00 89.25 93 THR A C 1
ATOM 754 O O . THR A 1 93 ? 2.543 -10.015 -8.045 1.00 89.25 93 THR A O 1
ATOM 757 N N . THR A 1 94 ? 1.094 -8.922 -6.733 1.00 91.19 94 THR A N 1
ATOM 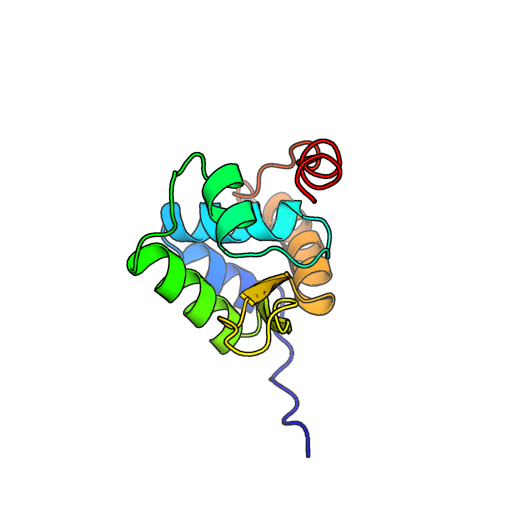758 C CA . THR A 1 94 ? 1.956 -7.749 -6.542 1.00 91.19 94 THR A CA 1
ATOM 759 C C . THR A 1 94 ? 3.209 -8.091 -5.744 1.00 91.19 94 THR A C 1
ATOM 761 O O . THR A 1 94 ? 4.277 -7.572 -6.036 1.00 91.19 94 THR A O 1
ATOM 764 N N . ALA A 1 95 ? 3.123 -8.980 -4.757 1.00 90.44 95 ALA A N 1
ATOM 765 C CA . ALA A 1 95 ? 4.289 -9.411 -3.995 1.00 90.44 95 ALA A CA 1
ATOM 766 C C . ALA A 1 95 ? 5.300 -10.175 -4.867 1.00 90.44 95 ALA A C 1
ATOM 768 O O . ALA A 1 95 ? 6.506 -9.965 -4.731 1.00 90.44 95 ALA A O 1
ATOM 769 N N . ALA A 1 96 ? 4.828 -11.024 -5.787 1.00 90.31 96 ALA A N 1
ATOM 770 C CA . ALA A 1 96 ? 5.687 -11.649 -6.792 1.00 90.31 96 ALA A CA 1
ATOM 771 C C . ALA A 1 96 ? 6.301 -10.599 -7.734 1.00 90.31 96 ALA A C 1
ATOM 773 O O . ALA A 1 96 ? 7.508 -10.621 -7.974 1.00 90.31 96 ALA A O 1
ATOM 774 N N . LEU A 1 97 ? 5.494 -9.632 -8.179 1.00 91.50 97 LEU A N 1
ATOM 775 C CA . LEU A 1 97 ? 5.934 -8.543 -9.050 1.00 91.50 97 LEU A CA 1
ATOM 776 C C . LEU A 1 97 ? 6.985 -7.638 -8.390 1.00 91.50 97 LEU A C 1
ATOM 778 O O . LEU A 1 97 ? 7.943 -7.240 -9.038 1.00 91.50 97 LEU A O 1
ATOM 782 N N . ILE A 1 98 ? 6.857 -7.355 -7.091 1.00 90.88 98 ILE A N 1
ATOM 783 C CA . ILE A 1 98 ? 7.851 -6.599 -6.316 1.00 90.88 98 ILE A CA 1
ATOM 784 C C . ILE A 1 98 ? 9.203 -7.317 -6.326 1.00 90.88 98 ILE A C 1
ATOM 786 O O . 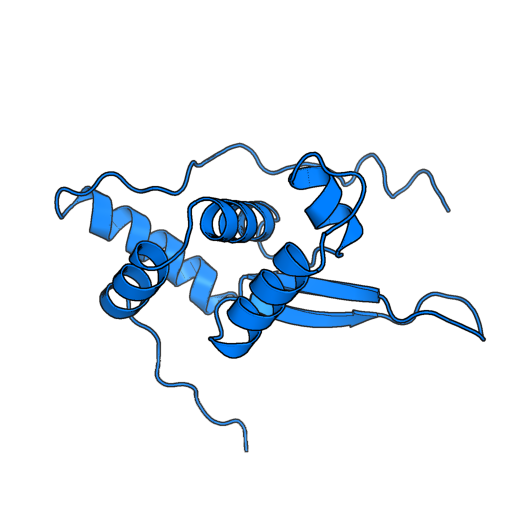ILE A 1 98 ? 10.236 -6.668 -6.486 1.00 90.88 98 ILE A O 1
ATOM 790 N N . LYS A 1 99 ? 9.216 -8.647 -6.168 1.00 89.69 99 LYS A N 1
ATOM 791 C CA . LYS A 1 99 ? 10.456 -9.438 -6.215 1.00 89.69 99 LYS A CA 1
ATOM 792 C C . LYS A 1 99 ? 11.105 -9.350 -7.596 1.00 89.69 99 LYS A C 1
ATOM 794 O O . LYS A 1 99 ? 12.282 -9.012 -7.685 1.00 89.69 99 LYS A O 1
ATOM 799 N N . GLU A 1 100 ? 10.319 -9.564 -8.650 1.00 91.44 100 GLU A N 1
ATOM 800 C CA . GLU A 1 100 ? 10.768 -9.424 -10.041 1.00 91.44 100 GLU A CA 1
ATOM 801 C C . GLU A 1 100 ? 11.319 -8.019 -10.321 1.00 91.44 100 GLU A C 1
ATOM 803 O O . GLU A 1 100 ? 12.399 -7.864 -10.886 1.00 91.44 100 GLU A O 1
ATOM 808 N N . TRP A 1 101 ? 10.623 -6.987 -9.850 1.00 91.25 101 TRP A N 1
ATOM 809 C CA . TRP A 1 101 ? 11.017 -5.591 -9.991 1.00 91.25 101 TRP A CA 1
ATOM 810 C C . TRP A 1 101 ? 12.341 -5.256 -9.303 1.00 91.25 101 TRP A C 1
ATOM 812 O O . TRP A 1 101 ? 13.177 -4.553 -9.878 1.00 91.25 101 TRP A O 1
ATOM 822 N N . VAL A 1 102 ? 12.573 -5.778 -8.094 1.00 89.06 102 VAL A N 1
ATOM 823 C CA . VAL A 1 102 ? 13.851 -5.601 -7.389 1.00 89.06 102 VAL A CA 1
ATOM 824 C C . VAL A 1 102 ? 15.001 -6.196 -8.203 1.00 89.06 102 VAL A C 1
ATOM 826 O O . VAL A 1 102 ? 16.045 -5.551 -8.341 1.00 89.06 102 VAL A O 1
ATOM 829 N N . ASP A 1 103 ? 14.818 -7.391 -8.761 1.00 89.56 103 ASP A N 1
ATOM 830 C CA . ASP A 1 103 ? 15.841 -8.046 -9.578 1.00 89.56 103 ASP A CA 1
ATOM 831 C C . ASP A 1 103 ? 16.047 -7.332 -10.921 1.00 89.56 103 ASP A C 1
ATOM 833 O O . ASP A 1 103 ? 17.190 -7.106 -11.330 1.00 89.56 103 ASP A O 1
ATOM 837 N N . TRP A 1 104 ? 14.969 -6.862 -11.551 1.00 89.50 104 TRP A N 1
ATOM 838 C CA . TRP A 1 104 ? 15.029 -6.062 -12.772 1.00 89.50 104 TRP A CA 1
ATOM 839 C C . TRP A 1 104 ? 15.789 -4.741 -12.561 1.00 89.50 104 TRP A C 1
ATOM 841 O O . TRP A 1 104 ? 16.700 -4.430 -13.330 1.00 89.50 104 TRP A O 1
ATOM 851 N N . ARG A 1 105 ? 15.507 -3.985 -11.487 1.00 86.62 105 ARG A N 1
ATOM 852 C CA . ARG A 1 105 ? 16.217 -2.731 -11.147 1.00 86.62 105 ARG A CA 1
ATOM 853 C C . ARG A 1 105 ? 17.715 -2.958 -10.918 1.00 86.62 105 ARG A C 1
ATOM 855 O O . ARG A 1 105 ? 18.528 -2.171 -11.406 1.00 86.62 105 ARG A O 1
ATOM 862 N N . ARG A 1 106 ? 18.084 -4.052 -10.232 1.00 86.12 106 ARG A N 1
ATOM 863 C CA . ARG A 1 106 ? 19.491 -4.450 -10.012 1.00 86.12 106 ARG A CA 1
ATOM 864 C C . ARG A 1 106 ? 20.240 -4.669 -11.326 1.00 86.12 106 ARG A C 1
ATOM 866 O O . ARG A 1 106 ? 21.392 -4.262 -11.428 1.00 86.12 106 ARG A O 1
ATOM 873 N N . GLN A 1 107 ? 19.594 -5.291 -12.312 1.00 86.12 107 GLN A N 1
ATOM 874 C CA . GLN A 1 107 ? 20.190 -5.573 -13.622 1.00 86.12 107 GLN A CA 1
ATOM 875 C C . GLN A 1 107 ? 20.226 -4.338 -14.535 1.00 86.12 107 GLN A C 1
ATOM 877 O O . GLN A 1 107 ? 21.180 -4.158 -15.285 1.00 86.12 107 GLN A O 1
ATOM 882 N N . ASN A 1 108 ? 19.232 -3.450 -14.435 1.00 84.12 108 ASN A N 1
ATOM 883 C CA . ASN A 1 108 ? 19.065 -2.280 -15.308 1.00 84.12 108 ASN A CA 1
ATOM 884 C C . ASN A 1 108 ? 19.621 -0.972 -14.702 1.00 84.12 108 ASN A C 1
ATOM 886 O O . ASN A 1 108 ? 19.166 0.124 -15.029 1.00 84.12 108 ASN A O 1
ATOM 890 N N . GLY A 1 109 ? 20.606 -1.072 -13.801 1.00 70.62 109 GLY A N 1
ATOM 891 C CA . GLY A 1 109 ? 21.434 0.060 -13.357 1.00 70.62 109 GLY A CA 1
ATOM 892 C C . GLY A 1 109 ? 20.793 1.036 -12.364 1.00 70.62 109 GLY A C 1
ATOM 893 O O . GLY A 1 109 ? 21.382 2.072 -12.059 1.00 70.62 109 GLY A O 1
ATOM 894 N N . HIS A 1 110 ? 19.623 0.721 -11.814 1.00 69.38 110 HIS A N 1
ATOM 895 C CA . HIS A 1 110 ? 18.934 1.591 -10.867 1.00 69.38 110 HIS A CA 1
ATOM 896 C C . HIS A 1 110 ? 18.941 0.974 -9.466 1.00 69.38 110 HIS A C 1
ATOM 898 O O . HIS A 1 110 ? 18.560 -0.179 -9.276 1.00 69.38 110 HIS A O 1
ATOM 904 N N . ARG A 1 111 ? 19.351 1.740 -8.446 1.00 62.16 111 ARG A N 1
ATOM 905 C CA . ARG A 1 111 ? 19.313 1.239 -7.064 1.00 62.16 111 ARG A CA 1
ATOM 906 C C . ARG A 1 111 ? 17.857 0.968 -6.654 1.00 62.16 111 ARG A C 1
ATOM 908 O O . ARG A 1 111 ? 17.054 1.900 -6.711 1.00 62.16 111 ARG A O 1
ATOM 915 N N . PRO A 1 112 ? 17.513 -0.256 -6.212 1.00 64.00 112 PRO A N 1
ATOM 916 C CA . PRO A 1 112 ? 16.168 -0.545 -5.737 1.00 64.00 112 PRO A CA 1
ATOM 917 C C . PRO A 1 112 ? 15.876 0.295 -4.491 1.00 64.00 112 PRO A C 1
ATOM 919 O O . PRO A 1 112 ? 16.713 0.407 -3.593 1.00 64.00 112 PRO A O 1
ATOM 922 N N . MET A 1 113 ? 14.689 0.903 -4.444 1.00 66.94 113 MET A N 1
ATOM 923 C CA . MET A 1 113 ? 14.277 1.721 -3.299 1.00 66.94 113 MET A CA 1
ATOM 924 C C . MET A 1 113 ? 13.879 0.856 -2.096 1.00 66.94 113 MET A C 1
ATOM 926 O O . MET A 1 113 ? 14.096 1.284 -0.965 1.00 66.94 113 MET A O 1
ATOM 930 N N . MET A 1 114 ? 13.374 -0.365 -2.336 1.00 63.31 114 MET A N 1
ATOM 931 C CA . MET A 1 114 ? 12.888 -1.247 -1.275 1.00 63.31 114 MET A CA 1
ATOM 932 C C . MET A 1 114 ? 14.022 -1.820 -0.428 1.00 63.31 114 MET A C 1
ATOM 934 O O . MET A 1 114 ? 14.849 -2.609 -0.895 1.00 63.31 114 MET A O 1
ATOM 938 N N . ARG A 1 115 ? 14.044 -1.443 0.853 1.00 56.38 115 ARG A N 1
ATOM 939 C CA . ARG A 1 115 ? 14.963 -2.028 1.836 1.00 56.38 115 ARG A CA 1
ATOM 940 C C . ARG A 1 115 ? 14.387 -3.336 2.369 1.00 56.38 115 ARG A C 1
ATOM 942 O O . ARG A 1 115 ? 13.401 -3.319 3.096 1.00 56.38 115 ARG A O 1
ATOM 949 N N . SER A 1 116 ? 15.059 -4.453 2.093 1.00 44.84 116 SER A N 1
ATOM 950 C CA . SER A 1 116 ? 14.841 -5.696 2.839 1.00 44.84 116 SER A CA 1
ATOM 951 C C . SER A 1 116 ? 15.270 -5.474 4.293 1.00 44.84 116 SER A C 1
ATOM 953 O O . SER A 1 116 ? 16.453 -5.255 4.563 1.00 44.84 116 SER A O 1
ATOM 955 N N . ARG A 1 117 ? 14.325 -5.491 5.232 1.00 48.03 117 ARG A N 1
ATOM 956 C CA . ARG A 1 117 ? 14.590 -5.601 6.673 1.00 48.03 117 ARG A CA 1
ATOM 957 C C . ARG A 1 117 ? 13.733 -6.722 7.240 1.00 48.03 117 ARG A C 1
ATOM 959 O O . ARG A 1 117 ? 12.685 -7.021 6.679 1.00 48.03 117 ARG A O 1
ATOM 966 N N . GLU A 1 118 ? 14.224 -7.328 8.317 1.00 47.09 118 GLU A N 1
ATOM 967 C CA . GLU A 1 118 ? 13.575 -8.450 8.994 1.00 47.09 118 GLU A CA 1
ATOM 968 C C . GLU A 1 118 ? 12.094 -8.151 9.289 1.00 47.09 118 GLU A C 1
ATOM 970 O O . GLU A 1 118 ? 11.759 -7.006 9.624 1.00 47.09 118 GLU A O 1
ATOM 975 N N . PRO A 1 119 ? 11.208 -9.153 9.132 1.00 51.75 119 PRO A N 1
ATOM 976 C CA . PRO A 1 119 ? 9.773 -8.985 9.301 1.00 51.75 119 PRO A CA 1
ATOM 977 C C . PRO A 1 119 ? 9.453 -8.384 10.661 1.00 51.75 119 PRO A C 1
ATOM 979 O O . PRO A 1 119 ? 10.008 -8.778 11.689 1.00 51.75 119 PRO A O 1
ATOM 982 N N . VAL A 1 120 ? 8.516 -7.436 10.685 1.00 57.62 120 VAL A N 1
ATOM 983 C CA . VAL A 1 120 ? 8.109 -6.843 11.956 1.00 57.62 120 VAL A CA 1
ATOM 984 C C . VAL A 1 120 ? 7.248 -7.861 12.707 1.00 57.62 120 VAL A C 1
ATOM 986 O O . VAL A 1 120 ? 6.071 -8.072 12.397 1.00 57.62 120 VAL A O 1
ATOM 989 N N . GLN A 1 121 ? 7.852 -8.548 13.677 1.00 52.75 121 GLN A N 1
ATOM 990 C CA . GLN A 1 121 ? 7.161 -9.499 14.542 1.00 52.75 121 GLN A CA 1
ATOM 991 C C . GLN A 1 121 ? 6.313 -8.743 15.574 1.00 52.75 121 GLN A C 1
ATOM 993 O O . GLN A 1 121 ? 6.785 -8.368 16.639 1.00 52.75 121 GLN A O 1
ATOM 998 N N . PHE A 1 122 ? 5.041 -8.499 15.250 1.00 50.12 122 PHE A N 1
ATOM 999 C CA . PHE A 1 122 ? 4.066 -7.920 16.188 1.00 50.12 122 PHE A CA 1
ATOM 1000 C C . PHE A 1 122 ? 3.222 -8.969 16.930 1.00 50.12 122 PHE A C 1
ATOM 1002 O O . PHE A 1 122 ? 2.415 -8.605 17.784 1.00 50.12 122 PHE A O 1
ATOM 1009 N N . GLU A 1 123 ? 3.386 -10.258 16.620 1.00 47.81 123 GLU A N 1
ATOM 1010 C CA . GLU A 1 123 ? 2.580 -11.344 17.205 1.00 47.81 123 GLU A CA 1
ATOM 1011 C C . GLU A 1 123 ? 2.839 -11.574 18.702 1.00 47.81 123 GLU A C 1
ATOM 1013 O O . GLU A 1 123 ? 2.051 -12.248 19.350 1.00 47.81 123 GLU A O 1
ATOM 1018 N N . LEU A 1 124 ? 3.850 -10.928 19.290 1.00 45.44 124 LEU A N 1
ATOM 1019 C CA . LEU A 1 124 ? 4.080 -10.948 20.738 1.00 45.44 124 LEU A CA 1
ATOM 1020 C C . LEU A 1 124 ? 3.258 -9.914 21.531 1.00 45.44 124 LEU A C 1
ATOM 1022 O O . LEU A 1 124 ? 3.320 -9.929 22.751 1.00 45.44 124 LEU A O 1
ATOM 1026 N N . HIS A 1 125 ? 2.502 -9.006 20.894 1.00 41.38 125 HIS A N 1
ATOM 1027 C CA . HIS A 1 125 ? 1.803 -7.906 21.600 1.00 41.38 125 HIS A CA 1
ATOM 1028 C C . HIS A 1 125 ? 0.312 -7.755 21.260 1.00 41.38 125 HIS A C 1
ATOM 1030 O O . HIS A 1 125 ? -0.296 -6.739 21.586 1.00 41.38 125 HIS A O 1
ATOM 1036 N N . LEU A 1 126 ? -0.290 -8.736 20.585 1.00 41.72 126 LEU A N 1
ATOM 1037 C CA . LEU A 1 126 ? -1.746 -8.787 20.367 1.00 41.72 126 LEU A CA 1
ATOM 1038 C C . LEU A 1 126 ? -2.411 -9.989 21.051 1.00 41.72 126 LEU A C 1
ATOM 1040 O O . LEU A 1 126 ? -3.632 -10.088 21.016 1.00 41.72 126 LEU A O 1
ATOM 1044 N N . ALA A 1 127 ? -1.626 -10.874 21.671 1.00 39.88 127 ALA A N 1
ATOM 1045 C CA . ALA A 1 127 ? -2.137 -11.958 22.508 1.00 39.88 127 ALA A CA 1
ATOM 1046 C C . ALA A 1 127 ? -2.362 -11.533 23.975 1.00 39.88 127 ALA A C 1
ATOM 1048 O O . ALA A 1 127 ? -3.088 -12.221 24.680 1.00 39.88 127 ALA A O 1
ATOM 1049 N N . ASP A 1 128 ? -1.802 -10.393 24.404 1.00 38.66 128 ASP A N 1
ATOM 1050 C CA . ASP A 1 128 ? -1.828 -9.944 25.809 1.00 38.66 128 ASP A CA 1
ATOM 1051 C C . ASP A 1 128 ? -2.876 -8.851 26.113 1.00 38.66 128 ASP A C 1
ATOM 1053 O O . ASP A 1 128 ? -2.947 -8.362 27.237 1.00 38.66 128 ASP A O 1
ATOM 1057 N N . GLU A 1 129 ? -3.709 -8.457 25.143 1.00 38.56 129 GLU A N 1
ATOM 1058 C CA . GLU A 1 129 ? -4.816 -7.505 25.367 1.00 38.56 129 GLU A CA 1
ATOM 1059 C C . GLU A 1 129 ? -6.155 -8.042 24.827 1.00 38.56 129 GLU A C 1
ATOM 1061 O O . GLU A 1 129 ? -6.822 -7.394 24.014 1.00 38.56 129 GLU A O 1
ATOM 1066 N N . VAL A 1 130 ? -6.551 -9.234 25.290 1.00 37.97 130 VAL A N 1
ATOM 1067 C CA . VAL A 1 130 ? -7.955 -9.692 25.310 1.00 37.97 130 VAL A CA 1
ATOM 1068 C C . VAL A 1 130 ? -8.304 -10.180 26.707 1.00 37.97 130 VAL A C 1
ATOM 1070 O O . VAL A 1 130 ? -7.562 -11.042 27.223 1.00 37.97 130 VAL A O 1
#

Foldseek 3Di:
DDPPDDQQALVNVVVVLVPDDPVLVLLLLLQVLQPQDWDWQCSSQVSVVHNGDDPVSVVSQVVCCVNQQKPWDWDFDPDPVTDIIIIMHGDPSNSVSLVVNCVVCVVVVHHDPRDDDHRDPPVVPPVPPD